Protein AF-A0A953I6F4-F1 (afdb_monomer_lite)

Structure (mmCIF, N/CA/C/O backbone):
data_AF-A0A953I6F4-F1
#
_entry.id   AF-A0A953I6F4-F1
#
loop_
_atom_site.group_PDB
_atom_site.id
_atom_site.type_symbol
_atom_site.label_atom_id
_atom_site.label_alt_id
_atom_site.label_comp_id
_atom_site.label_asym_id
_atom_site.label_entity_id
_atom_site.label_seq_id
_atom_site.pdbx_PDB_ins_code
_atom_site.Cartn_x
_atom_site.Cartn_y
_atom_site.Cartn_z
_atom_site.occupancy
_atom_site.B_iso_or_equiv
_atom_site.auth_seq_id
_atom_site.auth_comp_id
_atom_site.auth_asym_id
_atom_site.auth_atom_id
_atom_site.pdbx_PDB_model_num
ATOM 1 N N . MET A 1 1 ? 6.719 -23.366 -1.627 1.00 64.38 1 MET A N 1
ATOM 2 C CA . MET A 1 1 ? 7.487 -23.394 -0.352 1.00 64.38 1 MET A CA 1
ATOM 3 C C . MET A 1 1 ? 8.394 -22.165 -0.263 1.00 64.38 1 MET A C 1
ATOM 5 O O . MET A 1 1 ? 8.923 -21.765 -1.295 1.00 64.38 1 MET A O 1
ATOM 9 N N . LYS A 1 2 ? 8.561 -21.561 0.928 1.00 74.12 2 LYS A N 1
ATOM 10 C CA . LYS A 1 2 ? 9.456 -20.406 1.163 1.00 74.12 2 LYS A CA 1
ATOM 11 C C . LYS A 1 2 ? 10.912 -20.806 0.898 1.00 74.12 2 LYS A C 1
ATOM 13 O O . LYS A 1 2 ? 11.357 -21.826 1.422 1.00 74.12 2 LYS A O 1
ATOM 18 N N . ARG A 1 3 ? 11.620 -20.042 0.063 1.00 80.44 3 ARG A N 1
ATOM 19 C CA . ARG A 1 3 ? 13.039 -20.247 -0.267 1.00 80.44 3 ARG A CA 1
ATOM 20 C C . ARG A 1 3 ? 13.895 -19.124 0.339 1.00 80.44 3 ARG A C 1
ATOM 22 O O . ARG A 1 3 ? 13.582 -18.601 1.408 1.00 80.44 3 ARG A O 1
ATOM 29 N N . GLU A 1 4 ? 14.984 -18.789 -0.344 1.00 89.62 4 GLU A N 1
ATOM 30 C CA . GLU A 1 4 ? 15.929 -17.729 -0.019 1.00 89.62 4 GLU A CA 1
ATOM 31 C C . GLU A 1 4 ? 15.243 -16.381 0.251 1.00 89.62 4 GLU A C 1
ATOM 33 O O . GLU A 1 4 ? 14.260 -16.009 -0.400 1.00 89.62 4 GLU A O 1
ATOM 38 N N . ARG A 1 5 ? 15.777 -15.650 1.234 1.00 93.50 5 ARG A N 1
ATOM 39 C CA . ARG A 1 5 ? 15.413 -14.259 1.505 1.00 93.50 5 ARG A CA 1
ATOM 40 C C . ARG A 1 5 ? 16.125 -13.363 0.498 1.00 93.50 5 ARG A C 1
ATOM 42 O O . ARG A 1 5 ? 17.347 -13.317 0.489 1.00 93.50 5 ARG A O 1
ATOM 49 N N . LEU A 1 6 ? 15.347 -12.644 -0.299 1.00 93.81 6 LEU A N 1
ATOM 50 C CA . LEU A 1 6 ? 15.841 -11.747 -1.340 1.00 93.81 6 LEU A CA 1
ATOM 51 C C . LEU A 1 6 ? 16.144 -10.350 -0.794 1.00 93.81 6 LEU A C 1
ATOM 53 O O . LEU A 1 6 ? 17.070 -9.697 -1.259 1.00 93.81 6 LEU A O 1
ATOM 57 N N . TRP A 1 7 ? 15.353 -9.888 0.177 1.00 94.56 7 TRP A N 1
ATOM 58 C CA . TRP A 1 7 ? 15.466 -8.543 0.740 1.00 94.56 7 TRP A CA 1
ATOM 59 C C . TRP A 1 7 ? 14.833 -8.467 2.138 1.00 94.56 7 TRP A C 1
ATOM 61 O O . TRP A 1 7 ? 13.956 -9.275 2.458 1.00 94.56 7 TRP A O 1
ATOM 71 N N . ALA A 1 8 ? 15.277 -7.511 2.958 1.00 93.88 8 ALA A N 1
ATOM 72 C CA . ALA A 1 8 ? 14.640 -7.132 4.219 1.00 93.88 8 ALA A CA 1
ATOM 73 C C . ALA A 1 8 ? 14.886 -5.649 4.545 1.00 93.88 8 ALA A C 1
ATOM 75 O O . ALA A 1 8 ? 15.975 -5.138 4.278 1.00 93.88 8 ALA A O 1
ATOM 76 N N . GLY A 1 9 ? 13.889 -5.001 5.144 1.00 92.88 9 GLY A N 1
ATOM 77 C CA . GLY A 1 9 ? 13.880 -3.587 5.524 1.00 92.88 9 GLY A CA 1
ATOM 78 C C . GLY A 1 9 ? 12.467 -3.133 5.903 1.00 92.88 9 GLY A C 1
ATOM 79 O O . GLY A 1 9 ? 11.494 -3.800 5.560 1.00 92.88 9 GLY A O 1
ATOM 80 N N . ASP A 1 10 ? 12.346 -2.024 6.634 1.00 91.25 10 ASP A N 1
ATOM 81 C CA . ASP A 1 10 ? 11.062 -1.371 6.955 1.00 91.25 10 ASP A CA 1
ATOM 82 C C . ASP A 1 10 ? 9.995 -2.290 7.591 1.00 91.25 10 ASP A C 1
ATOM 84 O O . ASP A 1 10 ? 8.797 -2.188 7.309 1.00 91.25 10 ASP A O 1
ATOM 88 N N . GLY A 1 11 ? 10.436 -3.222 8.445 1.00 93.88 11 GLY A N 1
ATOM 89 C CA . GLY A 1 11 ? 9.569 -4.203 9.111 1.00 93.88 11 GLY A CA 1
ATOM 90 C C . GLY A 1 11 ? 9.083 -5.337 8.200 1.00 93.88 11 GLY A C 1
ATOM 91 O O . GLY A 1 11 ? 8.151 -6.064 8.559 1.00 93.88 11 GLY A O 1
ATOM 92 N N . LEU A 1 12 ? 9.690 -5.485 7.020 1.00 96.19 12 LEU A N 1
ATOM 93 C CA . LEU A 1 12 ? 9.319 -6.441 5.985 1.00 96.19 12 LEU A CA 1
ATOM 94 C C . LEU A 1 12 ? 10.515 -7.291 5.543 1.00 96.19 12 LEU A C 1
ATOM 96 O O . LEU A 1 12 ? 11.669 -6.863 5.544 1.00 96.19 12 LEU A O 1
ATOM 100 N N . ALA A 1 13 ? 10.222 -8.494 5.064 1.00 96.94 13 ALA A N 1
ATOM 101 C CA . ALA A 1 13 ? 11.157 -9.335 4.334 1.00 96.94 13 ALA A CA 1
ATOM 102 C C . ALA A 1 13 ? 10.482 -9.947 3.105 1.00 96.94 13 ALA A C 1
ATOM 104 O O . ALA A 1 13 ? 9.315 -10.338 3.133 1.00 96.94 13 ALA A O 1
ATOM 105 N N . VAL A 1 14 ? 11.230 -10.062 2.011 1.00 96.81 14 VAL A N 1
ATOM 106 C CA . VAL A 1 14 ? 10.756 -10.667 0.765 1.00 96.81 14 VAL A CA 1
ATOM 107 C C . VAL A 1 14 ? 11.528 -11.949 0.507 1.00 96.81 14 VAL A C 1
ATOM 109 O O . VAL A 1 14 ? 12.759 -11.973 0.526 1.00 96.81 14 VAL A O 1
ATOM 112 N N . HIS A 1 15 ? 10.801 -13.025 0.231 1.00 96.88 15 HIS A N 1
ATOM 113 C CA . HIS A 1 15 ? 11.361 -14.346 -0.014 1.00 96.88 15 HIS A CA 1
ATOM 114 C C . HIS A 1 15 ? 10.928 -14.890 -1.367 1.00 96.88 15 HIS A C 1
ATOM 116 O O . HIS A 1 15 ? 9.779 -14.729 -1.789 1.00 96.88 15 HIS A O 1
ATOM 122 N N . ALA A 1 16 ? 11.844 -15.600 -2.018 1.00 95.81 16 ALA A N 1
ATOM 123 C CA . ALA A 1 16 ? 11.530 -16.360 -3.213 1.00 95.81 16 ALA A CA 1
ATOM 124 C C . ALA A 1 16 ? 10.587 -17.530 -2.891 1.00 95.81 16 ALA A C 1
ATOM 126 O O . ALA A 1 16 ? 10.561 -18.065 -1.774 1.00 95.81 16 ALA A O 1
ATOM 127 N N . THR A 1 17 ? 9.847 -17.969 -3.905 1.00 94.81 17 THR A N 1
ATOM 128 C CA . THR A 1 17 ? 9.080 -19.216 -3.867 1.00 94.81 17 THR A CA 1
ATOM 129 C C . THR A 1 17 ? 9.577 -20.179 -4.943 1.00 94.81 17 THR A C 1
ATOM 131 O O . THR A 1 17 ? 10.518 -19.897 -5.682 1.00 94.81 17 THR A O 1
ATOM 134 N N . ASP A 1 18 ? 8.967 -21.355 -5.015 1.00 93.12 18 ASP A N 1
ATOM 135 C CA . ASP A 1 18 ? 9.124 -22.302 -6.117 1.00 93.12 18 ASP A CA 1
ATOM 136 C C . ASP A 1 18 ? 8.502 -21.813 -7.434 1.00 93.12 18 ASP A C 1
ATOM 138 O O . ASP A 1 18 ? 8.877 -22.307 -8.494 1.00 93.12 18 ASP A O 1
ATOM 142 N N . ARG A 1 19 ? 7.609 -20.817 -7.386 1.00 92.50 19 ARG A N 1
ATOM 143 C CA . ARG A 1 19 ? 7.028 -20.176 -8.567 1.00 92.50 19 ARG A CA 1
ATOM 144 C C . ARG A 1 19 ? 7.741 -18.858 -8.859 1.00 92.50 19 ARG A C 1
ATOM 146 O O . ARG A 1 19 ? 7.779 -17.972 -8.010 1.00 92.50 19 ARG A O 1
ATOM 153 N N . ALA A 1 20 ? 8.263 -18.703 -10.074 1.00 91.69 20 ALA A N 1
ATOM 154 C CA . ALA A 1 20 ? 9.029 -17.515 -10.466 1.00 91.69 20 ALA A CA 1
ATOM 155 C C . ALA A 1 20 ? 8.210 -16.207 -10.405 1.00 91.69 20 ALA A C 1
ATOM 157 O O . ALA A 1 20 ? 8.759 -15.144 -10.120 1.00 91.69 20 ALA A O 1
ATOM 158 N N . ASP A 1 21 ? 6.892 -16.304 -10.603 1.00 94.62 21 ASP A N 1
ATOM 159 C CA . ASP A 1 21 ? 5.936 -15.194 -10.616 1.00 94.62 21 ASP A CA 1
ATOM 160 C C . ASP A 1 21 ? 5.321 -14.888 -9.235 1.00 94.62 21 ASP A C 1
ATOM 162 O O . ASP A 1 21 ? 4.390 -14.077 -9.122 1.00 94.62 21 ASP A O 1
ATOM 166 N N . ARG A 1 22 ? 5.794 -15.547 -8.169 1.00 96.19 22 ARG A N 1
ATOM 167 C CA . ARG A 1 22 ? 5.294 -15.367 -6.801 1.00 96.19 22 ARG A CA 1
ATOM 168 C C . ARG A 1 22 ? 6.419 -15.193 -5.794 1.00 96.19 22 ARG A C 1
ATOM 170 O O . ARG A 1 22 ? 7.427 -15.899 -5.820 1.00 96.19 22 ARG A O 1
ATOM 177 N N . LEU A 1 23 ? 6.182 -14.295 -4.849 1.00 97.56 23 LEU A N 1
ATOM 178 C CA . LEU A 1 23 ? 7.045 -14.046 -3.700 1.00 97.56 23 LEU A CA 1
ATOM 179 C C . LEU A 1 23 ? 6.236 -14.185 -2.411 1.00 97.56 23 LEU A C 1
ATOM 181 O O . LEU A 1 23 ? 5.005 -14.110 -2.426 1.00 97.56 23 LEU A O 1
ATOM 185 N N . ILE A 1 24 ? 6.935 -14.374 -1.298 1.00 97.88 24 ILE A N 1
ATOM 186 C CA . ILE A 1 24 ? 6.354 -14.252 0.039 1.00 97.88 24 ILE A CA 1
ATOM 187 C C . ILE A 1 24 ? 6.822 -12.928 0.630 1.00 97.88 24 ILE A C 1
ATOM 189 O O . ILE A 1 24 ? 8.027 -12.715 0.761 1.00 97.88 24 ILE A O 1
ATOM 193 N N . LEU A 1 25 ? 5.870 -12.070 0.985 1.00 98.12 25 LEU A N 1
ATOM 194 C CA . LEU A 1 25 ? 6.102 -10.870 1.781 1.00 98.12 25 LEU A CA 1
ATOM 195 C C . LEU A 1 25 ? 5.805 -11.209 3.241 1.00 98.12 25 LEU A C 1
ATOM 197 O O . LEU A 1 25 ? 4.664 -11.521 3.576 1.00 98.12 25 LEU A O 1
ATOM 201 N N . GLU A 1 26 ? 6.822 -11.194 4.089 1.00 97.75 26 GLU A N 1
ATOM 202 C CA . GLU A 1 26 ? 6.717 -11.429 5.527 1.00 97.75 26 GLU A CA 1
ATOM 203 C C . GLU A 1 26 ? 6.837 -10.108 6.283 1.00 97.75 26 GLU A C 1
ATOM 205 O O . GLU A 1 26 ? 7.674 -9.276 5.952 1.00 97.75 26 GLU A O 1
ATOM 210 N N . PHE A 1 27 ? 6.000 -9.938 7.296 1.00 98.06 27 PHE A N 1
ATOM 211 C CA . PHE A 1 27 ? 6.019 -8.827 8.233 1.00 98.06 27 PHE A CA 1
ATOM 212 C C . PHE A 1 27 ? 6.696 -9.285 9.523 1.00 98.06 27 PHE A C 1
ATOM 214 O O . PHE A 1 27 ? 6.491 -10.415 9.980 1.00 98.06 27 PHE A O 1
ATOM 221 N N . GLU A 1 28 ? 7.480 -8.410 10.141 1.00 96.88 28 GLU A N 1
ATOM 222 C CA . GLU A 1 28 ? 8.098 -8.704 11.435 1.00 96.88 28 GLU A CA 1
ATOM 223 C C . GLU A 1 28 ? 7.040 -8.832 12.542 1.00 96.88 28 GLU A C 1
ATOM 225 O O . GLU A 1 28 ? 7.115 -9.758 13.355 1.00 96.88 28 GLU A O 1
ATOM 230 N N . ASP A 1 29 ? 6.008 -7.985 12.502 1.00 97.12 29 ASP A N 1
ATOM 231 C CA . ASP A 1 29 ? 4.918 -7.928 13.477 1.00 97.12 29 ASP A CA 1
ATOM 232 C C . ASP A 1 29 ? 3.583 -8.459 12.913 1.00 97.12 29 ASP A C 1
ATOM 234 O O . ASP A 1 29 ? 3.185 -8.179 11.777 1.00 97.12 29 ASP A O 1
ATOM 238 N N . GLU A 1 30 ? 2.870 -9.247 13.722 1.00 97.25 30 GLU A N 1
ATOM 239 C CA . GLU A 1 30 ? 1.596 -9.863 13.332 1.00 97.25 30 GLU A CA 1
ATOM 240 C C . GLU A 1 30 ? 0.436 -8.864 13.250 1.00 97.25 30 GLU A C 1
ATOM 242 O O . GLU A 1 30 ? -0.407 -8.982 12.358 1.00 97.25 30 GLU A O 1
ATOM 247 N N . THR A 1 31 ? 0.419 -7.849 14.114 1.00 97.88 31 THR A N 1
ATOM 248 C CA . THR A 1 31 ? -0.579 -6.768 14.104 1.00 97.88 31 THR A CA 1
ATOM 249 C C . THR A 1 31 ? -0.432 -5.926 12.842 1.00 97.88 31 THR A C 1
ATOM 251 O O . THR A 1 31 ? -1.423 -5.631 12.175 1.00 97.88 31 THR A O 1
ATOM 254 N N . VAL A 1 32 ? 0.808 -5.606 12.456 1.00 98.00 32 VAL A N 1
ATOM 255 C CA . VAL A 1 32 ? 1.117 -4.913 11.194 1.00 98.00 32 VAL A CA 1
ATOM 256 C C . VAL A 1 32 ? 0.638 -5.742 10.002 1.00 98.00 32 VAL A C 1
ATOM 258 O O . VAL A 1 32 ? -0.024 -5.212 9.109 1.00 98.00 32 VAL A O 1
ATOM 261 N N . CYS A 1 33 ? 0.902 -7.054 9.997 1.00 98.31 33 CYS A N 1
ATOM 262 C CA . CYS A 1 33 ? 0.406 -7.946 8.948 1.00 98.31 33 CYS A CA 1
ATOM 263 C C . CYS A 1 33 ? -1.127 -7.974 8.890 1.00 98.31 33 CYS A C 1
ATOM 265 O O . CYS A 1 33 ? -1.710 -7.930 7.807 1.00 98.31 33 CYS A O 1
ATOM 267 N N . ALA A 1 34 ? -1.799 -8.039 10.040 1.00 98.25 34 ALA A N 1
ATOM 268 C CA . ALA A 1 34 ? -3.255 -8.019 10.109 1.00 98.25 34 ALA A CA 1
ATOM 269 C C . ALA A 1 34 ? -3.829 -6.692 9.581 1.00 98.25 34 ALA A C 1
ATOM 271 O O . ALA A 1 34 ? -4.776 -6.709 8.795 1.00 98.25 34 ALA A O 1
ATOM 272 N N . ALA A 1 35 ? -3.227 -5.551 9.925 1.00 98.25 35 ALA A N 1
ATOM 273 C CA . ALA A 1 35 ? -3.645 -4.246 9.415 1.00 98.25 35 ALA A CA 1
ATOM 274 C C . ALA A 1 35 ? -3.436 -4.147 7.896 1.00 98.25 35 ALA A C 1
ATOM 276 O O . ALA A 1 35 ? -4.348 -3.758 7.163 1.00 98.25 35 ALA A O 1
ATOM 277 N N . ALA A 1 36 ? -2.275 -4.589 7.400 1.00 98.31 36 ALA A N 1
ATOM 278 C CA . ALA A 1 36 ? -1.990 -4.651 5.970 1.00 98.31 36 ALA A CA 1
ATOM 279 C C . ALA A 1 36 ? -3.008 -5.529 5.227 1.00 98.31 36 ALA A C 1
ATOM 281 O O . ALA A 1 36 ? -3.463 -5.156 4.147 1.00 98.31 36 ALA A O 1
ATOM 282 N N . LEU A 1 37 ? -3.419 -6.659 5.815 1.00 98.44 37 LEU A N 1
ATOM 283 C CA . LEU A 1 37 ? -4.428 -7.545 5.235 1.00 98.44 37 LEU A CA 1
ATOM 284 C C . LEU A 1 37 ? -5.765 -6.821 5.079 1.00 98.44 37 LEU A C 1
ATOM 286 O O . LEU A 1 37 ? -6.334 -6.846 3.991 1.00 98.44 37 LEU A O 1
ATOM 290 N N . ARG A 1 38 ? -6.233 -6.132 6.126 1.00 98.38 38 ARG A N 1
ATOM 291 C CA . ARG A 1 38 ? -7.487 -5.368 6.077 1.00 98.38 38 ARG A CA 1
ATOM 292 C C . ARG A 1 38 ? -7.456 -4.291 4.998 1.00 98.38 38 ARG A C 1
ATOM 294 O O . ARG A 1 38 ? -8.427 -4.143 4.260 1.00 98.38 38 ARG A O 1
ATOM 301 N N . ILE A 1 39 ? -6.331 -3.588 4.856 1.00 98.38 39 ILE A N 1
ATOM 302 C CA . ILE A 1 39 ? -6.122 -2.631 3.763 1.00 98.38 39 ILE A CA 1
ATOM 303 C C . ILE A 1 39 ? -6.260 -3.333 2.406 1.00 98.38 39 ILE A C 1
ATOM 305 O O . ILE A 1 39 ? -7.009 -2.859 1.555 1.00 98.38 39 ILE A O 1
ATOM 309 N N . GLN A 1 40 ? -5.587 -4.470 2.195 1.00 97.94 40 GLN A N 1
ATOM 310 C CA . GLN A 1 40 ? -5.670 -5.198 0.923 1.00 97.94 40 GLN A CA 1
ATOM 311 C C . GLN A 1 40 ? -7.088 -5.699 0.626 1.00 97.94 40 GLN A C 1
ATOM 313 O O . GLN A 1 40 ? -7.546 -5.567 -0.504 1.00 97.94 40 GLN A O 1
ATOM 318 N N . GLU A 1 41 ? -7.805 -6.215 1.622 1.00 97.94 41 GLU A N 1
ATOM 319 C CA . GLU A 1 41 ? -9.191 -6.672 1.467 1.00 97.94 41 GLU A CA 1
ATOM 320 C C . GLU A 1 41 ? -10.129 -5.529 1.070 1.00 97.94 41 GLU A C 1
ATOM 322 O O . GLU A 1 41 ? -10.940 -5.689 0.157 1.00 97.94 41 GLU A O 1
ATOM 327 N N . ILE A 1 42 ? -9.986 -4.358 1.700 1.00 98.19 42 ILE A N 1
ATOM 328 C CA . ILE A 1 42 ? -10.751 -3.157 1.346 1.00 98.19 42 ILE A CA 1
ATOM 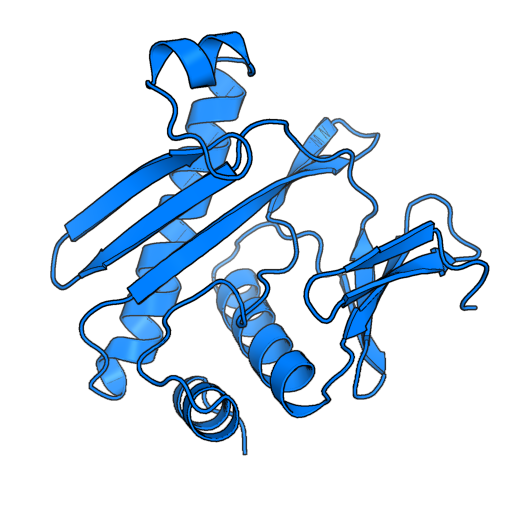329 C C . ILE A 1 42 ? -10.443 -2.740 -0.099 1.00 98.19 42 ILE A C 1
ATOM 331 O O . ILE A 1 42 ? -11.356 -2.527 -0.892 1.00 98.19 42 ILE A O 1
ATOM 335 N N . LEU A 1 43 ? -9.166 -2.648 -0.472 1.00 98.25 43 LEU A N 1
ATOM 336 C CA . LEU A 1 43 ? -8.763 -2.171 -1.798 1.00 98.25 43 LEU A CA 1
ATOM 337 C C . LEU A 1 43 ? -9.186 -3.144 -2.912 1.00 98.25 43 LEU A C 1
ATOM 339 O O . LEU A 1 43 ? -9.767 -2.722 -3.912 1.00 98.25 43 LEU A O 1
ATOM 343 N N . VAL A 1 44 ? -8.965 -4.447 -2.725 1.00 97.75 44 VAL A N 1
ATOM 344 C CA . VAL A 1 44 ? -9.383 -5.485 -3.681 1.00 97.75 44 VAL A CA 1
ATOM 345 C C . VAL A 1 44 ? -10.908 -5.555 -3.785 1.00 97.75 44 VAL A C 1
ATOM 347 O O . VAL A 1 44 ? -11.432 -5.666 -4.892 1.00 97.75 44 VAL A O 1
ATOM 350 N N . GLY A 1 45 ? -11.633 -5.415 -2.670 1.00 97.62 45 GLY A N 1
ATOM 351 C CA . GLY A 1 45 ? -13.100 -5.360 -2.660 1.00 97.62 45 GLY A CA 1
ATOM 352 C C . GLY A 1 45 ? -13.680 -4.190 -3.465 1.00 97.62 45 GLY A C 1
ATOM 353 O O . GLY A 1 45 ? -14.794 -4.288 -3.973 1.00 97.62 45 GLY A O 1
ATOM 354 N N . HIS A 1 46 ? -12.905 -3.117 -3.644 1.00 97.81 46 HIS A N 1
ATOM 355 C CA . HIS A 1 46 ? -13.240 -1.967 -4.488 1.00 97.81 46 HIS A CA 1
ATOM 356 C C . HIS A 1 46 ? -12.644 -2.042 -5.909 1.00 97.81 46 HIS A C 1
ATOM 358 O O . HIS A 1 46 ? -12.723 -1.080 -6.670 1.00 97.81 46 HIS A O 1
ATOM 364 N N . GLY A 1 47 ? -12.078 -3.187 -6.302 1.00 97.06 47 GLY A N 1
ATOM 365 C CA . GLY A 1 47 ? -11.610 -3.438 -7.666 1.00 97.06 47 GLY A CA 1
ATOM 366 C C . GLY A 1 47 ? -10.216 -2.895 -7.986 1.00 97.06 47 GLY A C 1
ATOM 367 O O . GLY A 1 47 ? -9.842 -2.848 -9.159 1.00 97.06 47 GLY A O 1
ATOM 368 N N . LEU A 1 48 ? -9.423 -2.500 -6.984 1.00 97.75 48 LEU A N 1
ATOM 369 C CA . LEU A 1 48 ? -8.030 -2.124 -7.223 1.00 97.75 48 LEU A CA 1
ATOM 370 C C . LEU A 1 48 ? -7.175 -3.349 -7.556 1.00 97.75 48 LEU A C 1
ATOM 372 O O . LEU A 1 48 ? -7.177 -4.353 -6.844 1.00 97.75 48 LEU A O 1
ATOM 376 N N . ALA A 1 49 ? -6.385 -3.234 -8.622 1.00 97.25 49 ALA A N 1
ATOM 377 C CA . ALA A 1 49 ? -5.414 -4.249 -9.003 1.00 97.25 49 ALA A CA 1
ATOM 378 C C . ALA A 1 49 ? -4.154 -4.132 -8.131 1.00 97.25 49 ALA A C 1
ATOM 380 O O . ALA A 1 49 ? -3.372 -3.186 -8.273 1.00 97.25 49 ALA A O 1
ATOM 381 N N . THR A 1 50 ? -3.943 -5.103 -7.244 1.00 98.25 50 THR A N 1
ATOM 382 C CA . THR A 1 50 ? -2.796 -5.127 -6.328 1.00 98.25 50 THR A CA 1
ATOM 383 C C . THR A 1 50 ? -1.905 -6.351 -6.553 1.00 98.25 50 THR A C 1
ATOM 385 O O . THR A 1 50 ? -2.278 -7.310 -7.232 1.00 98.25 50 THR A O 1
ATOM 388 N N . SER A 1 51 ? -0.688 -6.323 -6.005 1.00 98.25 51 SER A N 1
ATOM 389 C CA . SER A 1 51 ? 0.208 -7.480 -5.988 1.00 98.25 51 SER A CA 1
ATOM 390 C C . SER A 1 51 ? -0.196 -8.513 -4.935 1.00 98.25 51 SER A C 1
ATOM 392 O O . SER A 1 51 ? 0.308 -9.634 -4.983 1.00 98.25 51 SER A O 1
ATOM 394 N N . PHE A 1 52 ? -1.106 -8.180 -4.012 1.00 98.44 52 PHE A N 1
ATOM 395 C CA . PHE A 1 52 ? -1.640 -9.123 -3.035 1.00 98.44 52 PHE A CA 1
ATOM 396 C C . PHE A 1 52 ? -2.371 -10.265 -3.747 1.00 98.44 52 PHE A C 1
ATOM 398 O O . PHE A 1 52 ? -3.297 -10.032 -4.519 1.00 98.44 52 PHE A O 1
ATOM 405 N N . ALA A 1 53 ? -1.953 -11.507 -3.492 1.00 97.12 53 ALA A N 1
ATOM 406 C CA . ALA A 1 53 ? -2.619 -12.685 -4.040 1.00 97.12 53 ALA A CA 1
ATOM 407 C C . ALA A 1 53 ? -3.413 -13.438 -2.967 1.00 97.12 53 ALA A C 1
ATOM 409 O O . ALA A 1 53 ? -4.556 -13.812 -3.209 1.00 97.12 53 ALA A O 1
ATOM 410 N N . ALA A 1 54 ? -2.813 -13.682 -1.799 1.00 97.06 54 ALA A N 1
ATOM 411 C CA . ALA A 1 54 ? -3.480 -14.341 -0.678 1.00 97.06 54 ALA A CA 1
ATOM 412 C C . ALA A 1 54 ? -2.707 -14.153 0.633 1.00 97.06 54 ALA A C 1
ATOM 414 O O . ALA A 1 54 ? -1.488 -13.962 0.629 1.00 97.06 54 ALA A O 1
ATOM 415 N N . ARG A 1 55 ? -3.390 -14.318 1.771 1.00 96.50 55 ARG A N 1
ATOM 416 C CA . ARG A 1 55 ? -2.717 -14.556 3.056 1.00 96.50 55 ARG A CA 1
ATOM 417 C C . ARG A 1 55 ? -2.027 -15.921 3.016 1.00 96.50 55 ARG A C 1
ATOM 419 O O . ARG A 1 55 ? -2.628 -16.901 2.587 1.00 96.50 55 ARG A 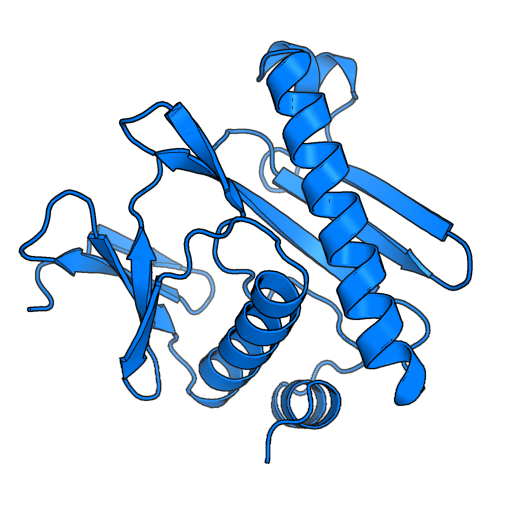O 1
ATOM 426 N N . PHE A 1 56 ? -0.770 -15.974 3.448 1.00 93.00 56 PHE A N 1
ATOM 427 C CA . PHE A 1 56 ? 0.030 -17.201 3.466 1.00 93.00 56 PHE A CA 1
ATOM 428 C C . PHE A 1 56 ? 0.202 -17.748 4.887 1.00 93.00 56 PHE A C 1
ATOM 430 O O . PHE A 1 56 ? -0.009 -18.935 5.118 1.00 93.00 56 PHE A O 1
ATOM 437 N N . THR A 1 57 ? 0.523 -16.884 5.853 1.00 94.38 57 THR A N 1
ATOM 438 C CA . THR A 1 57 ? 0.572 -17.217 7.290 1.00 94.38 57 THR A CA 1
ATOM 439 C C . THR A 1 57 ? 0.003 -16.070 8.125 1.00 94.38 57 THR A C 1
ATOM 441 O O . THR A 1 57 ? -0.508 -15.095 7.569 1.00 94.38 57 THR A O 1
ATOM 444 N N . SER A 1 58 ? 0.110 -16.148 9.459 1.00 94.94 58 SER A N 1
ATOM 445 C CA . SER A 1 58 ? -0.307 -15.044 10.327 1.00 94.94 58 SER A CA 1
ATOM 446 C C . SER A 1 58 ? 0.475 -13.745 10.078 1.00 94.94 58 SER A C 1
ATOM 448 O O . SER A 1 58 ? -0.080 -12.655 10.214 1.00 94.94 58 SER A O 1
ATOM 450 N N . ARG A 1 59 ? 1.727 -13.874 9.620 1.00 96.56 59 ARG A N 1
ATOM 451 C CA . ARG A 1 59 ? 2.669 -12.773 9.380 1.00 96.56 59 ARG A CA 1
ATOM 452 C C . ARG A 1 59 ? 3.126 -12.640 7.930 1.00 96.56 59 ARG A C 1
ATOM 454 O O . ARG A 1 59 ? 4.117 -11.973 7.667 1.00 96.56 59 ARG A O 1
ATOM 461 N N . SER A 1 60 ? 2.487 -13.306 6.969 1.00 97.62 60 SER A N 1
ATOM 462 C CA . SER A 1 60 ? 2.958 -13.220 5.584 1.00 97.62 60 SER A CA 1
ATOM 463 C C . SER A 1 60 ? 1.872 -13.371 4.536 1.00 97.62 60 SER A C 1
ATOM 465 O O . SER A 1 60 ? 0.853 -14.036 4.746 1.00 97.62 60 SER A O 1
ATOM 467 N N . PHE A 1 61 ? 2.129 -12.774 3.376 1.00 98.44 61 PHE A N 1
ATOM 468 C CA . PHE A 1 61 ? 1.297 -12.843 2.184 1.00 98.44 61 PHE A CA 1
ATOM 469 C C . PHE A 1 61 ? 2.035 -13.540 1.050 1.00 98.44 61 PHE A C 1
ATOM 471 O O . PHE A 1 61 ? 3.245 -13.388 0.883 1.00 98.44 61 PHE A O 1
ATOM 478 N N . LEU A 1 62 ? 1.276 -14.249 0.223 1.00 98.12 62 LEU A N 1
ATOM 479 C CA . LEU A 1 62 ? 1.684 -14.577 -1.129 1.00 98.12 62 LEU A CA 1
ATOM 480 C C . LEU A 1 62 ? 1.388 -13.360 -2.014 1.00 98.12 62 LEU A C 1
ATOM 482 O O . LEU A 1 62 ? 0.250 -12.884 -2.053 1.00 98.12 62 LEU A O 1
ATOM 486 N N . ILE A 1 63 ? 2.395 -12.876 -2.737 1.00 98.25 63 ILE A N 1
ATOM 487 C CA . ILE A 1 63 ? 2.270 -11.734 -3.648 1.00 98.25 63 ILE A CA 1
ATOM 488 C C . ILE A 1 63 ? 2.701 -12.106 -5.068 1.00 98.25 63 ILE A C 1
ATOM 490 O O . ILE A 1 63 ? 3.536 -12.993 -5.273 1.00 98.25 63 ILE A O 1
ATOM 494 N N . ARG A 1 64 ? 2.147 -11.418 -6.068 1.00 98.00 64 ARG A N 1
ATOM 495 C CA .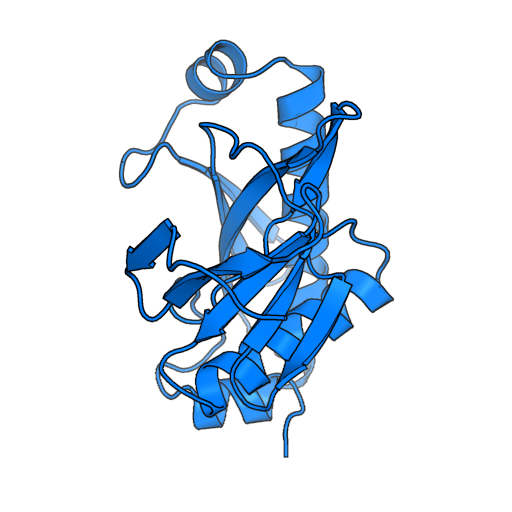 ARG A 1 64 ? 2.652 -11.442 -7.445 1.00 98.00 64 ARG A CA 1
ATOM 496 C C . ARG A 1 64 ? 3.989 -10.711 -7.494 1.00 98.00 64 ARG A C 1
ATOM 498 O O . ARG A 1 64 ? 4.099 -9.593 -6.992 1.00 98.00 64 ARG A O 1
ATOM 505 N N . LYS A 1 65 ? 4.993 -11.336 -8.110 1.00 97.62 65 LYS A N 1
ATOM 506 C CA . LYS 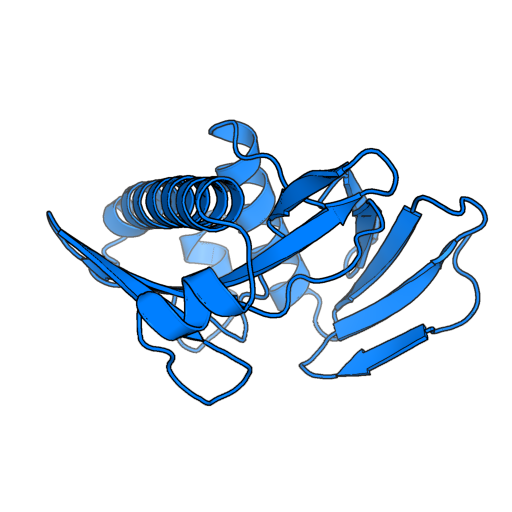A 1 65 ? 6.273 -10.676 -8.374 1.00 97.62 65 LYS A CA 1
ATOM 507 C C . LYS A 1 65 ? 6.049 -9.523 -9.352 1.00 97.62 65 LYS A C 1
ATOM 509 O O . LYS A 1 65 ? 5.397 -9.701 -10.380 1.00 97.62 65 LYS A O 1
ATOM 514 N N . VAL A 1 66 ? 6.606 -8.363 -9.024 1.00 98.00 66 VAL A N 1
ATOM 515 C CA . VAL A 1 66 ? 6.622 -7.187 -9.894 1.00 98.00 66 VAL A CA 1
ATOM 516 C C . VAL A 1 66 ? 8.021 -6.584 -9.922 1.00 98.00 66 VAL A C 1
ATOM 518 O O . VAL A 1 66 ? 8.753 -6.674 -8.938 1.00 98.00 66 VAL A O 1
ATOM 521 N N . GLN A 1 67 ? 8.381 -5.960 -11.036 1.00 97.00 67 GLN A N 1
ATOM 522 C CA . GLN A 1 67 ? 9.480 -5.012 -11.117 1.00 97.00 67 GLN A CA 1
ATOM 523 C C . GLN A 1 67 ? 8.983 -3.665 -10.570 1.00 97.00 67 GLN A C 1
ATOM 525 O O . GLN A 1 67 ? 8.041 -3.113 -11.148 1.00 97.00 67 GLN A O 1
ATOM 530 N N . PRO A 1 68 ? 9.543 -3.147 -9.462 1.00 96.44 68 PRO A N 1
ATOM 531 C CA . PRO A 1 68 ? 9.125 -1.864 -8.907 1.00 96.44 68 PRO A CA 1
ATOM 532 C C . PRO A 1 68 ? 9.288 -0.730 -9.920 1.00 96.44 68 PRO A C 1
ATOM 534 O O . PRO A 1 68 ? 10.274 -0.687 -10.656 1.00 96.44 68 PRO A O 1
ATOM 537 N N . LEU A 1 69 ? 8.315 0.179 -9.952 1.00 97.44 69 LEU A N 1
ATOM 538 C CA . LEU A 1 69 ? 8.456 1.441 -10.670 1.00 97.44 69 LEU A CA 1
ATOM 539 C C . LEU A 1 69 ? 9.336 2.408 -9.858 1.00 97.44 69 LEU A C 1
ATOM 541 O O . LEU A 1 69 ? 9.296 2.354 -8.630 1.00 97.44 69 LEU A O 1
ATOM 545 N N . PRO A 1 70 ? 10.094 3.301 -10.522 1.00 96.38 70 PRO A N 1
ATOM 546 C CA . PRO A 1 70 ? 10.957 4.274 -9.846 1.00 96.38 70 PRO A CA 1
ATOM 547 C C . PRO A 1 70 ? 10.183 5.414 -9.168 1.00 96.38 70 PRO A C 1
ATOM 549 O O . PRO A 1 70 ? 10.761 6.162 -8.391 1.00 96.38 70 PRO A O 1
ATOM 552 N N . VAL A 1 71 ? 8.887 5.559 -9.470 1.00 97.94 71 VAL A N 1
ATOM 553 C CA . VAL A 1 71 ? 8.025 6.601 -8.908 1.00 97.94 71 VAL A CA 1
ATOM 554 C C . VAL A 1 71 ? 7.014 5.979 -7.953 1.00 97.94 71 VAL A C 1
ATOM 556 O O . VAL A 1 71 ? 6.236 5.092 -8.318 1.00 97.94 71 VAL A O 1
ATOM 559 N N . GLU A 1 72 ? 7.008 6.489 -6.730 1.00 97.75 72 GLU A N 1
ATOM 560 C CA . GLU A 1 72 ? 6.008 6.234 -5.704 1.00 97.75 72 GLU A CA 1
ATOM 561 C C . GLU A 1 72 ? 4.991 7.381 -5.660 1.00 97.75 72 GLU A C 1
ATOM 563 O O . GLU A 1 72 ? 5.288 8.511 -6.057 1.00 97.75 72 GLU A O 1
ATOM 568 N N . VAL A 1 73 ? 3.792 7.109 -5.142 1.00 98.44 73 VAL A N 1
ATOM 569 C CA . VAL A 1 73 ? 2.751 8.125 -4.952 1.00 98.44 73 VAL A CA 1
ATOM 570 C C . VAL A 1 73 ? 2.456 8.272 -3.466 1.00 98.44 73 VAL A C 1
ATOM 572 O O . VAL A 1 73 ? 2.023 7.324 -2.807 1.00 98.44 73 VAL A O 1
ATOM 575 N N . ALA A 1 74 ? 2.669 9.474 -2.942 1.00 98.44 74 ALA A N 1
ATOM 576 C CA . ALA A 1 74 ? 2.154 9.882 -1.646 1.00 98.44 74 ALA A CA 1
ATOM 577 C C . ALA A 1 74 ? 0.779 10.532 -1.831 1.00 98.44 74 ALA A C 1
ATOM 579 O O . ALA A 1 74 ? 0.579 11.305 -2.769 1.00 98.44 74 ALA A O 1
ATOM 580 N N . ALA A 1 75 ? -0.167 10.227 -0.946 1.00 98.44 75 ALA A N 1
ATOM 581 C CA . ALA A 1 75 ? -1.488 10.839 -0.964 1.00 98.44 75 ALA A CA 1
ATOM 582 C C . ALA A 1 75 ? -1.859 11.411 0.401 1.00 98.44 75 ALA A C 1
ATOM 584 O O . ALA A 1 75 ? -1.810 10.708 1.411 1.00 98.44 75 ALA A O 1
ATOM 585 N N . GLU A 1 76 ? -2.311 12.660 0.406 1.00 98.38 76 GLU A N 1
ATOM 586 C CA . GLU A 1 76 ? -3.016 13.269 1.528 1.00 98.38 76 GLU A CA 1
ATOM 587 C C . GLU A 1 76 ? -4.512 13.260 1.220 1.00 98.38 76 GLU A C 1
ATOM 589 O O . GLU A 1 76 ? -4.971 13.946 0.306 1.00 98.38 76 GLU A O 1
ATOM 594 N N . ALA A 1 77 ? -5.286 12.472 1.964 1.00 97.88 77 ALA A N 1
ATOM 595 C CA . ALA A 1 77 ? -6.729 12.365 1.770 1.00 97.88 77 ALA A CA 1
ATOM 596 C C . ALA A 1 77 ? -7.465 13.043 2.923 1.00 97.88 77 ALA A C 1
ATOM 598 O O . ALA A 1 77 ? -7.296 12.643 4.072 1.00 97.88 77 ALA A O 1
ATOM 599 N N . GLY A 1 78 ? -8.296 14.040 2.621 1.00 95.75 78 GLY A N 1
ATOM 600 C CA . GLY A 1 78 ? -9.120 14.768 3.584 1.00 95.75 78 GLY A CA 1
ATOM 601 C C . GLY A 1 78 ? -10.595 14.826 3.169 1.00 95.75 78 GLY A C 1
ATOM 602 O O . GLY A 1 78 ? -11.005 14.215 2.177 1.00 95.75 78 GLY A O 1
ATOM 603 N N . PRO A 1 79 ? -11.446 15.541 3.923 1.00 92.88 79 PRO A N 1
ATOM 604 C CA . PRO A 1 79 ? -12.836 15.761 3.536 1.00 92.88 79 PRO A CA 1
ATOM 605 C C . PRO A 1 79 ? -12.929 16.547 2.219 1.00 92.88 79 PRO A C 1
ATOM 607 O O . PRO A 1 79 ? -12.515 17.698 2.147 1.00 92.88 79 PRO A O 1
ATOM 610 N N . GLY A 1 80 ? -13.478 15.923 1.175 1.00 89.19 80 GLY A N 1
ATOM 611 C CA . GLY A 1 80 ? -13.722 16.571 -0.121 1.00 89.19 80 GLY A CA 1
ATOM 612 C C . GLY A 1 80 ? -12.492 16.759 -1.018 1.00 89.19 80 GLY A C 1
ATOM 613 O O . GLY A 1 80 ? -12.656 17.159 -2.166 1.00 89.19 80 GLY A O 1
ATOM 614 N N . GLU A 1 81 ? -11.286 16.425 -0.551 1.00 95.06 81 GLU A N 1
ATOM 615 C CA . GLU A 1 81 ? -10.052 16.571 -1.327 1.00 95.06 81 GLU A CA 1
ATOM 616 C C . GLU A 1 81 ? -9.096 15.386 -1.149 1.00 95.06 81 GLU A C 1
ATOM 618 O O . GLU A 1 81 ? -9.003 14.781 -0.080 1.00 95.06 81 GLU A O 1
ATOM 623 N N . VAL A 1 82 ? -8.360 15.073 -2.216 1.00 98.00 82 VAL A N 1
ATOM 624 C CA . VAL A 1 82 ? -7.189 14.193 -2.180 1.00 98.00 82 VAL A CA 1
ATOM 625 C C . VAL A 1 82 ? -6.086 14.887 -2.963 1.00 98.00 82 VAL A C 1
ATOM 627 O O . VAL A 1 82 ? -6.309 15.279 -4.108 1.00 98.00 82 VAL A O 1
ATOM 630 N N . ARG A 1 83 ? -4.917 15.045 -2.348 1.00 98.00 83 ARG A N 1
ATOM 631 C CA . ARG A 1 83 ? -3.721 15.612 -2.978 1.00 98.00 83 ARG A CA 1
ATOM 632 C C . ARG A 1 83 ? -2.704 14.506 -3.177 1.00 98.00 83 ARG A C 1
ATOM 634 O O . ARG A 1 83 ? -2.483 13.716 -2.263 1.00 98.00 83 ARG A O 1
ATOM 641 N N . LEU A 1 84 ? -2.116 14.453 -4.365 1.00 98.25 84 LEU A N 1
ATOM 642 C CA . LEU A 1 84 ? -1.080 13.489 -4.713 1.00 98.25 84 LEU A CA 1
ATOM 643 C C . LEU A 1 84 ? 0.259 14.210 -4.858 1.00 98.25 84 LEU A C 1
ATOM 645 O O . LEU A 1 84 ? 0.301 15.338 -5.346 1.00 98.25 84 LEU A O 1
ATOM 649 N N . ALA A 1 85 ? 1.332 13.536 -4.466 1.00 98.00 85 ALA A N 1
ATOM 650 C CA . ALA A 1 85 ? 2.705 13.942 -4.725 1.00 98.00 85 ALA A CA 1
ATOM 651 C C . ALA A 1 85 ? 3.510 12.730 -5.209 1.00 98.00 85 ALA A C 1
ATOM 653 O O . ALA A 1 85 ? 3.331 11.616 -4.708 1.00 98.00 85 ALA A O 1
ATOM 654 N N . PHE A 1 86 ? 4.403 12.947 -6.172 1.00 98.25 86 PHE A N 1
ATOM 655 C CA . PHE A 1 86 ? 5.279 11.906 -6.708 1.00 98.25 86 PHE A CA 1
ATOM 656 C C . PHE A 1 86 ? 6.593 11.887 -5.951 1.00 98.25 86 PHE A C 1
ATOM 658 O O . PHE A 1 86 ? 7.109 12.941 -5.578 1.00 98.25 86 PHE A O 1
ATOM 665 N N . ARG A 1 87 ? 7.139 10.695 -5.709 1.00 97.81 87 ARG A N 1
ATOM 666 C CA . ARG A 1 87 ? 8.388 10.545 -4.962 1.00 97.81 87 ARG A CA 1
ATOM 667 C C . ARG A 1 87 ? 9.328 9.531 -5.593 1.00 97.81 87 ARG A C 1
ATOM 669 O O . ARG A 1 87 ? 8.886 8.528 -6.141 1.00 97.81 87 ARG A O 1
ATOM 676 N N . ASP A 1 88 ? 10.617 9.789 -5.431 1.00 95.94 88 ASP A N 1
ATOM 677 C CA . ASP A 1 88 ? 11.720 8.847 -5.616 1.00 95.94 88 ASP A CA 1
ATOM 678 C C . ASP A 1 88 ? 12.421 8.711 -4.259 1.00 95.94 88 ASP A C 1
ATOM 680 O O . ASP A 1 88 ? 13.159 9.604 -3.824 1.00 95.94 88 ASP A O 1
ATOM 684 N N . GLY A 1 89 ? 12.068 7.659 -3.515 1.00 90.56 89 GLY A N 1
ATOM 685 C CA . GLY A 1 89 ? 12.426 7.542 -2.103 1.00 90.56 89 GLY A CA 1
ATOM 686 C C . GLY A 1 89 ? 11.931 8.753 -1.302 1.00 90.56 89 GLY A C 1
ATOM 687 O O . GLY A 1 89 ? 10.733 9.039 -1.246 1.00 90.56 89 GLY A O 1
ATOM 688 N N . ASP A 1 90 ? 12.844 9.479 -0.663 1.00 90.44 90 ASP A N 1
ATOM 689 C CA . ASP A 1 90 ? 12.495 10.653 0.146 1.00 90.44 90 ASP A CA 1
ATOM 690 C C . ASP A 1 90 ? 12.427 11.955 -0.656 1.00 90.44 90 ASP A C 1
ATOM 692 O O . ASP A 1 90 ? 11.976 12.972 -0.126 1.00 90.44 90 ASP A O 1
ATOM 696 N N . ARG A 1 91 ? 12.811 11.944 -1.936 1.00 96.06 91 ARG A N 1
ATOM 697 C CA . ARG A 1 91 ? 12.767 13.124 -2.801 1.00 96.06 91 ARG A CA 1
ATOM 698 C C . ARG A 1 91 ? 11.393 13.262 -3.443 1.00 96.06 91 ARG A C 1
ATOM 700 O O . ARG A 1 91 ? 10.897 12.324 -4.057 1.00 96.06 91 ARG A O 1
ATOM 707 N N . GLU A 1 92 ? 10.794 14.439 -3.320 1.00 97.06 92 GLU A N 1
ATOM 708 C CA . GLU A 1 92 ? 9.592 14.790 -4.077 1.00 97.06 92 GLU A CA 1
ATOM 709 C C . GLU A 1 92 ? 9.960 15.149 -5.519 1.00 97.06 92 GLU A C 1
ATOM 711 O O . GLU A 1 92 ? 10.982 15.794 -5.760 1.00 97.06 92 GLU A O 1
ATOM 716 N N . LEU A 1 93 ? 9.139 14.702 -6.464 1.00 97.44 93 LEU A N 1
ATOM 717 C CA . LEU A 1 93 ? 9.313 14.920 -7.893 1.00 97.44 93 LEU A CA 1
ATOM 718 C C . LEU A 1 93 ? 8.263 15.908 -8.390 1.00 97.44 93 LEU A C 1
ATOM 720 O O . LEU A 1 93 ? 7.088 15.832 -8.018 1.00 97.44 93 LEU A O 1
ATOM 724 N N . SER A 1 94 ? 8.667 16.781 -9.305 1.00 96.25 94 SER A N 1
ATOM 725 C CA . SER A 1 94 ? 7.714 17.467 -10.173 1.00 96.25 94 SER A CA 1
ATOM 726 C C . SER A 1 94 ? 6.984 16.463 -11.073 1.00 96.25 94 SER A C 1
ATOM 728 O O . SER A 1 94 ? 7.449 15.342 -11.304 1.00 96.25 94 SER A O 1
ATOM 730 N N . ARG A 1 95 ? 5.837 16.871 -11.627 1.00 93.81 95 ARG A N 1
ATOM 731 C CA . ARG A 1 95 ? 5.113 16.033 -12.591 1.00 93.81 95 ARG A CA 1
ATOM 732 C C . ARG A 1 95 ? 5.966 15.717 -13.823 1.00 93.81 95 ARG A C 1
ATOM 734 O O . ARG A 1 95 ? 5.980 14.574 -14.255 1.00 93.81 95 ARG A O 1
ATOM 741 N N . GLU A 1 96 ? 6.727 16.691 -14.322 1.00 94.44 96 GLU A N 1
ATOM 742 C CA . GLU A 1 96 ? 7.633 16.508 -15.464 1.00 94.44 96 GLU A CA 1
ATOM 743 C C . GLU A 1 96 ? 8.726 15.466 -15.176 1.00 94.44 96 GLU A C 1
ATOM 745 O O . GLU A 1 96 ? 9.008 14.615 -16.016 1.00 94.44 96 GLU A O 1
ATOM 750 N N . GLU A 1 97 ? 9.311 15.470 -13.973 1.00 96.50 97 GLU A N 1
ATOM 751 C CA . GLU A 1 97 ? 10.288 14.450 -13.569 1.00 96.50 97 GLU A CA 1
ATOM 752 C C . GLU A 1 97 ? 9.659 13.059 -13.448 1.00 96.50 97 GLU A C 1
ATOM 754 O O . GLU A 1 97 ? 10.268 12.070 -13.857 1.00 96.50 97 GLU A O 1
ATOM 759 N N . ALA A 1 98 ? 8.442 12.969 -12.905 1.00 96.56 98 ALA A N 1
ATOM 760 C CA . ALA A 1 98 ? 7.718 11.706 -12.807 1.00 96.56 98 ALA A CA 1
ATOM 761 C C . ALA A 1 98 ? 7.345 11.151 -14.194 1.00 96.56 98 ALA A C 1
ATOM 763 O O . ALA A 1 98 ? 7.482 9.950 -14.425 1.00 96.56 98 ALA A O 1
ATOM 764 N N . GLU A 1 99 ? 6.932 12.014 -15.128 1.00 94.19 99 GLU A N 1
ATOM 765 C CA . GLU A 1 99 ? 6.685 11.654 -16.529 1.00 94.19 99 GLU A CA 1
ATOM 766 C C . GLU A 1 99 ? 7.964 11.212 -17.233 1.00 94.19 99 GLU A C 1
ATOM 768 O O . GLU A 1 99 ? 7.928 10.225 -17.952 1.00 94.19 99 GLU A O 1
ATOM 773 N N . ALA A 1 100 ? 9.097 11.882 -17.002 1.00 94.19 100 ALA A N 1
ATOM 774 C CA . ALA A 1 100 ? 10.384 11.493 -17.578 1.00 94.19 100 ALA A CA 1
ATOM 775 C C . ALA A 1 100 ? 10.901 10.149 -17.031 1.00 94.19 100 ALA A C 1
ATOM 777 O O . ALA A 1 100 ? 11.583 9.409 -17.742 1.00 94.19 100 ALA A O 1
ATOM 778 N N . ALA A 1 101 ? 10.582 9.826 -15.774 1.00 95.50 101 ALA A N 1
ATOM 779 C CA . ALA A 1 101 ? 10.917 8.545 -15.152 1.00 95.50 101 ALA A CA 1
ATOM 780 C C . ALA A 1 101 ? 9.966 7.404 -15.562 1.00 95.50 101 ALA A C 1
ATOM 782 O O . ALA A 1 101 ? 10.293 6.228 -15.378 1.00 95.50 101 ALA A O 1
ATOM 783 N N . LEU A 1 102 ? 8.788 7.734 -16.096 1.00 94.38 102 LEU A N 1
ATOM 784 C CA . LEU A 1 102 ? 7.754 6.795 -16.523 1.00 94.38 102 LEU A CA 1
ATOM 785 C C . LEU A 1 102 ? 7.356 7.049 -17.990 1.00 94.38 102 LEU A C 1
ATOM 787 O O . LEU A 1 102 ? 8.092 7.625 -18.774 1.00 94.38 102 LEU A O 1
ATOM 791 N N . THR A 1 103 ? 6.207 6.526 -18.404 1.00 90.50 103 THR A N 1
ATOM 792 C CA . THR A 1 103 ? 5.512 6.970 -19.624 1.00 90.50 103 THR A CA 1
ATOM 793 C C . THR A 1 103 ? 4.274 7.752 -19.184 1.00 90.50 103 THR A C 1
ATOM 795 O O . THR A 1 103 ? 3.761 7.449 -18.099 1.00 90.50 103 THR A O 1
ATOM 798 N N . PRO A 1 104 ? 3.763 8.716 -19.971 1.00 91.19 104 PRO A N 1
ATOM 799 C CA . PRO A 1 104 ? 2.566 9.478 -19.607 1.00 91.19 104 PRO A CA 1
ATOM 800 C C . PRO A 1 104 ? 1.377 8.582 -19.240 1.00 91.19 104 PRO A C 1
ATOM 802 O O . PRO A 1 104 ? 0.752 8.770 -18.198 1.00 91.19 104 PRO A O 1
ATOM 805 N N . GLU A 1 105 ? 1.142 7.523 -20.017 1.00 92.94 105 GLU A N 1
ATOM 806 C CA . GLU A 1 105 ? 0.065 6.559 -19.771 1.00 92.94 105 GLU A CA 1
ATOM 807 C C . GLU A 1 105 ? 0.273 5.792 -18.457 1.00 92.94 105 GLU A C 1
ATOM 809 O O . GLU A 1 105 ? -0.679 5.413 -17.773 1.00 92.94 105 GLU A O 1
ATOM 814 N N . ARG A 1 106 ? 1.531 5.536 -18.079 1.00 95.38 106 ARG A N 1
ATOM 815 C CA . ARG A 1 106 ? 1.856 4.875 -16.811 1.00 95.38 106 ARG A CA 1
ATOM 816 C C . ARG A 1 106 ? 1.643 5.806 -15.630 1.00 95.38 106 ARG A C 1
ATOM 818 O O . ARG A 1 106 ? 1.159 5.329 -14.605 1.00 95.38 106 ARG A O 1
ATOM 825 N N . LEU A 1 107 ? 2.016 7.077 -15.764 1.00 96.38 107 LEU A N 1
ATOM 826 C CA . LEU A 1 107 ? 1.817 8.064 -14.711 1.00 96.38 107 LEU A CA 1
ATOM 827 C C . LEU A 1 107 ? 0.323 8.238 -14.425 1.00 96.38 107 LEU A C 1
ATOM 829 O O . LEU A 1 107 ? -0.093 8.055 -13.285 1.00 96.38 107 LEU A O 1
ATOM 833 N N . GLU A 1 108 ? -0.485 8.451 -15.465 1.00 96.38 108 GLU A N 1
ATOM 834 C CA . GLU A 1 108 ? -1.947 8.550 -15.349 1.00 96.38 108 GLU A CA 1
ATOM 835 C C . GLU A 1 108 ? -2.537 7.297 -14.678 1.00 96.38 108 GLU A C 1
ATOM 837 O O . GLU A 1 108 ? -3.336 7.375 -13.745 1.00 96.38 108 GLU A O 1
ATOM 842 N N . ARG A 1 109 ? -2.057 6.107 -15.062 1.00 96.62 109 ARG A N 1
ATOM 843 C CA . ARG A 1 109 ? -2.511 4.842 -14.471 1.00 96.62 109 ARG A CA 1
ATOM 844 C C . ARG A 1 109 ? -2.230 4.734 -12.970 1.00 96.62 109 ARG A C 1
ATOM 846 O O . ARG A 1 109 ? -3.066 4.180 -12.250 1.00 96.62 109 ARG A O 1
ATOM 853 N N . ILE A 1 110 ? -1.060 5.174 -12.499 1.00 97.88 110 ILE A N 1
ATOM 854 C CA . ILE A 1 110 ? -0.732 5.132 -11.064 1.00 97.88 110 ILE A CA 1
ATOM 855 C C . ILE A 1 110 ? -1.406 6.274 -10.295 1.00 97.88 110 ILE A C 1
ATOM 857 O O . ILE A 1 110 ? -1.805 6.050 -9.154 1.00 97.88 110 ILE A O 1
ATOM 861 N N . GLU A 1 111 ? -1.600 7.442 -10.918 1.00 97.88 111 GLU A N 1
ATOM 862 C CA . GLU A 1 111 ? -2.386 8.564 -10.382 1.00 97.88 111 GLU A CA 1
ATOM 863 C C . GLU A 1 111 ? -3.826 8.113 -10.094 1.00 97.88 111 GLU A C 1
ATOM 865 O O . GLU A 1 111 ? -4.296 8.223 -8.958 1.00 97.88 111 GLU A O 1
ATOM 870 N N . ASP A 1 112 ? -4.497 7.514 -11.080 1.00 98.12 112 ASP A N 1
ATOM 871 C CA . ASP A 1 112 ? -5.870 7.017 -10.951 1.00 98.12 112 ASP A CA 1
ATOM 872 C C . ASP A 1 112 ? -6.006 5.954 -9.859 1.00 98.12 112 ASP A C 1
ATOM 874 O O . ASP A 1 112 ? -6.925 5.995 -9.032 1.00 98.12 112 ASP A O 1
ATOM 878 N N . ALA A 1 113 ? -5.079 4.992 -9.833 1.00 98.31 113 ALA A N 1
ATOM 879 C CA . ALA A 1 113 ? -5.079 3.934 -8.831 1.00 98.31 113 ALA A CA 1
ATOM 880 C C . ALA A 1 113 ? -4.841 4.493 -7.419 1.00 98.31 113 ALA A C 1
ATOM 882 O O . ALA A 1 113 ? -5.541 4.101 -6.484 1.00 98.31 113 ALA A O 1
ATOM 883 N N . ALA A 1 114 ? -3.902 5.431 -7.263 1.00 98.62 114 ALA A N 1
ATOM 884 C CA . ALA A 1 114 ? -3.614 6.080 -5.988 1.00 98.62 114 ALA A CA 1
ATOM 885 C C . ALA A 1 114 ? -4.798 6.921 -5.496 1.00 98.62 114 ALA A C 1
ATOM 887 O O . ALA A 1 114 ? -5.180 6.837 -4.327 1.00 98.62 114 ALA A O 1
ATOM 888 N N . LEU A 1 115 ? -5.430 7.683 -6.392 1.00 98.44 115 LEU A N 1
ATOM 889 C CA . LEU A 1 115 ? -6.612 8.480 -6.083 1.00 98.44 115 LEU A CA 1
ATOM 890 C C . LEU A 1 115 ? -7.784 7.595 -5.648 1.00 98.44 115 LEU A C 1
ATOM 892 O O . LEU A 1 115 ? -8.465 7.909 -4.668 1.00 98.44 115 LEU A O 1
ATOM 896 N N . HIS A 1 116 ? -8.008 6.479 -6.345 1.00 98.38 116 HIS A N 1
ATOM 897 C CA . HIS A 1 116 ? -9.024 5.502 -5.966 1.00 98.38 116 HIS A CA 1
ATOM 898 C C . HIS A 1 116 ? -8.710 4.912 -4.584 1.00 98.38 116 HIS A C 1
ATOM 900 O O . HIS A 1 116 ? -9.562 4.962 -3.698 1.00 98.38 116 HIS A O 1
ATOM 906 N N . ALA A 1 117 ? -7.490 4.413 -4.363 1.00 98.56 117 ALA A N 1
ATOM 907 C CA . ALA A 1 117 ? -7.081 3.823 -3.089 1.00 98.56 117 ALA A CA 1
ATOM 908 C C . ALA A 1 117 ? -7.278 4.797 -1.918 1.00 98.56 117 ALA A C 1
ATOM 910 O O . ALA A 1 117 ? -7.887 4.446 -0.904 1.00 98.56 117 ALA A O 1
ATOM 911 N N . ALA A 1 118 ? -6.827 6.042 -2.089 1.00 98.56 118 ALA A N 1
ATOM 912 C CA . ALA A 1 118 ? -6.939 7.097 -1.094 1.00 98.56 118 ALA A CA 1
ATOM 913 C C . ALA A 1 118 ? -8.397 7.419 -0.746 1.00 98.56 118 ALA A C 1
ATOM 915 O O . ALA A 1 118 ? -8.754 7.489 0.432 1.00 98.56 118 ALA A O 1
ATOM 916 N N . ARG A 1 119 ? -9.267 7.553 -1.755 1.00 97.94 119 ARG A N 1
ATOM 917 C CA . ARG A 1 119 ? -10.705 7.789 -1.550 1.00 97.94 119 ARG A CA 1
ATOM 918 C C . ARG A 1 119 ? -11.376 6.622 -0.835 1.00 97.94 119 ARG A C 1
ATOM 920 O O . ARG A 1 119 ? -12.149 6.856 0.092 1.00 97.94 119 ARG A O 1
ATOM 927 N N . THR A 1 120 ? -11.064 5.391 -1.229 1.00 97.75 120 THR A N 1
ATOM 928 C CA . THR A 1 120 ? -11.636 4.178 -0.634 1.00 97.75 120 THR A CA 1
ATOM 929 C C . THR A 1 120 ? -11.257 4.044 0.838 1.00 97.75 120 THR A C 1
ATOM 931 O O . THR A 1 120 ? -12.135 3.878 1.688 1.00 97.75 120 THR A O 1
ATOM 934 N N . LEU A 1 121 ? -9.972 4.185 1.171 1.00 98.06 121 LEU A N 1
ATOM 935 C CA . LEU A 1 121 ? -9.512 4.101 2.560 1.00 98.06 121 LEU A CA 1
ATOM 936 C C . LEU A 1 121 ? -10.055 5.255 3.406 1.00 98.06 121 LEU A C 1
ATOM 938 O O . LEU A 1 121 ? -10.513 5.024 4.525 1.00 98.06 121 LEU A O 1
ATOM 942 N N . ARG A 1 122 ? -10.098 6.479 2.863 1.00 97.19 122 ARG A N 1
ATOM 943 C CA . ARG A 1 122 ? -10.700 7.630 3.550 1.00 97.19 122 ARG A CA 1
ATOM 944 C C . ARG A 1 122 ? -12.179 7.407 3.816 1.00 97.19 122 ARG A C 1
ATOM 946 O O . ARG A 1 122 ? -12.637 7.685 4.919 1.00 97.19 122 ARG A O 1
ATOM 953 N N . ALA A 1 123 ? -12.938 6.911 2.841 1.00 95.75 123 ALA A N 1
ATOM 954 C CA . ALA A 1 123 ? -14.351 6.601 3.036 1.00 95.75 123 ALA A CA 1
ATOM 955 C C . ALA A 1 123 ? -14.533 5.589 4.176 1.00 95.75 123 ALA A C 1
ATOM 957 O O . ALA A 1 123 ? -15.315 5.845 5.090 1.00 95.75 123 ALA A O 1
ATOM 958 N N . HIS A 1 124 ? -13.742 4.512 4.182 1.00 96.44 124 HIS A N 1
ATOM 959 C CA . HIS A 1 124 ? -13.792 3.487 5.223 1.00 96.44 124 HIS A CA 1
ATOM 960 C C . HIS A 1 124 ? -13.471 4.029 6.625 1.00 96.44 124 HIS A C 1
ATOM 962 O O . HIS A 1 124 ? -14.192 3.750 7.584 1.00 96.44 124 HIS A O 1
ATOM 968 N N . LEU A 1 125 ? -12.388 4.798 6.752 1.00 97.00 125 LEU A N 1
ATOM 969 C CA . LEU A 1 125 ? -11.889 5.282 8.042 1.00 97.00 125 LEU A CA 1
ATOM 970 C C . LEU A 1 125 ? -12.658 6.511 8.556 1.00 97.00 125 LEU A C 1
ATOM 972 O O . LEU A 1 125 ? -12.792 6.685 9.766 1.00 97.00 125 LEU A O 1
ATOM 976 N N . SER A 1 126 ? -13.267 7.303 7.667 1.00 96.25 126 SER A N 1
ATOM 977 C CA . SER A 1 126 ? -14.107 8.444 8.062 1.00 96.25 126 SER A CA 1
ATOM 978 C C . SER A 1 126 ? -15.343 8.033 8.862 1.00 96.25 126 SER A C 1
ATOM 980 O O . SER A 1 126 ? -15.759 8.761 9.760 1.00 96.25 126 SER A O 1
ATOM 982 N N . LEU A 1 127 ? -15.875 6.828 8.621 1.00 93.81 127 LEU A N 1
ATOM 983 C CA . LEU A 1 127 ? -16.971 6.255 9.412 1.00 93.81 127 LEU A CA 1
ATOM 984 C C . LEU A 1 127 ? -16.581 5.993 10.876 1.00 93.81 127 LEU A C 1
ATOM 986 O O . LEU A 1 127 ? -17.451 5.752 11.708 1.00 93.81 127 LEU A O 1
ATOM 990 N N . ARG A 1 128 ? -15.284 6.035 11.192 1.00 95.38 128 ARG A N 1
ATOM 991 C CA . ARG A 1 128 ? -14.719 5.838 12.532 1.00 95.38 128 ARG A CA 1
ATOM 992 C C . ARG A 1 128 ? -14.020 7.090 13.063 1.00 95.38 128 ARG A C 1
ATOM 994 O O . ARG A 1 128 ? -13.207 6.999 13.973 1.00 95.38 128 ARG A O 1
ATOM 1001 N N . GLY A 1 129 ? -14.333 8.256 12.496 1.00 94.75 129 GLY A N 1
ATOM 1002 C CA . GLY A 1 129 ? -13.839 9.547 12.978 1.00 94.75 129 GLY A CA 1
ATOM 1003 C C . GLY A 1 129 ? -12.440 9.934 12.493 1.00 94.75 129 GLY A C 1
ATOM 1004 O O . GLY A 1 129 ? -11.923 10.960 12.922 1.00 94.75 129 GLY A O 1
ATOM 1005 N N . VAL A 1 130 ? -11.823 9.170 11.584 1.00 96.44 130 VAL A N 1
ATOM 1006 C CA . VAL A 1 130 ? -10.534 9.554 10.992 1.00 96.44 130 VAL A CA 1
ATOM 1007 C C . VAL A 1 130 ? -10.777 10.474 9.798 1.00 96.44 130 VAL A C 1
ATOM 1009 O O . VAL A 1 130 ? -11.254 10.047 8.745 1.00 96.44 130 VAL A O 1
ATOM 1012 N N . GLU A 1 131 ? -10.455 11.755 9.950 1.00 93.06 131 GLU A N 1
ATOM 1013 C CA . GLU A 1 131 ? -10.747 12.756 8.916 1.00 93.06 131 GLU A CA 1
ATOM 1014 C C . GLU A 1 131 ? -9.689 12.837 7.817 1.00 93.06 131 GLU A C 1
ATOM 1016 O O . GLU A 1 131 ? -10.026 13.111 6.660 1.00 93.06 131 GLU A O 1
ATOM 1021 N N . ARG A 1 132 ? -8.420 12.631 8.185 1.00 96.62 132 ARG A N 1
ATOM 1022 C CA . ARG A 1 132 ? -7.262 12.807 7.308 1.00 96.62 132 ARG A CA 1
ATOM 1023 C C . ARG A 1 132 ? -6.365 11.579 7.320 1.00 96.62 132 ARG A C 1
ATOM 1025 O O . ARG A 1 132 ? -6.100 11.023 8.382 1.00 96.62 132 ARG A O 1
ATOM 1032 N N . LEU A 1 133 ? -5.869 11.208 6.144 1.00 98.00 133 LEU A N 1
ATOM 1033 C CA . LEU A 1 133 ? -4.912 10.121 5.948 1.00 98.00 133 LEU A CA 1
ATOM 1034 C C . LEU A 1 133 ? -3.676 10.630 5.213 1.00 98.00 133 LEU A C 1
ATOM 1036 O O . LEU A 1 133 ? -3.789 11.483 4.331 1.00 98.00 133 LEU A O 1
ATOM 1040 N N . GLN A 1 134 ? -2.524 10.048 5.535 1.00 98.25 134 GLN A N 1
ATOM 1041 C CA . GLN A 1 134 ? -1.314 10.133 4.716 1.00 98.25 134 GLN A CA 1
ATOM 1042 C C . GLN A 1 134 ? -0.957 8.719 4.274 1.00 98.25 134 GLN A C 1
ATOM 1044 O O . GLN A 1 134 ? -0.792 7.838 5.116 1.00 98.25 134 GLN A O 1
ATOM 1049 N N . LEU A 1 135 ? -0.884 8.485 2.969 1.00 98.38 135 LEU A N 1
ATOM 1050 C CA . LEU A 1 135 ? -0.658 7.164 2.388 1.00 98.38 135 LEU A CA 1
ATOM 1051 C C . LEU A 1 135 ? 0.595 7.178 1.525 1.00 98.38 135 LEU A C 1
ATOM 1053 O O . LEU A 1 135 ? 0.826 8.145 0.798 1.00 98.38 135 LEU A O 1
ATOM 1057 N N . ARG A 1 136 ? 1.341 6.075 1.541 1.00 97.94 136 ARG A N 1
ATOM 1058 C CA . ARG A 1 136 ? 2.465 5.829 0.635 1.00 97.94 136 ARG A CA 1
ATOM 1059 C C . ARG A 1 136 ? 2.167 4.596 -0.210 1.00 97.94 136 ARG A C 1
ATOM 1061 O O . ARG A 1 136 ? 1.904 3.516 0.317 1.00 97.94 136 ARG A O 1
ATOM 1068 N N . MET A 1 137 ? 2.149 4.767 -1.528 1.00 98.44 137 MET A N 1
ATOM 1069 C CA . MET A 1 137 ? 1.780 3.726 -2.485 1.00 98.44 137 MET A CA 1
ATOM 1070 C C . MET A 1 137 ? 2.910 3.502 -3.476 1.00 98.44 137 MET A C 1
ATOM 1072 O O . MET A 1 137 ? 3.402 4.432 -4.113 1.00 98.44 137 MET A O 1
ATOM 1076 N N . ARG A 1 138 ? 3.288 2.235 -3.627 1.00 98.12 138 ARG A N 1
ATOM 1077 C CA . ARG A 1 138 ? 4.268 1.787 -4.613 1.00 98.12 138 ARG A CA 1
ATOM 1078 C C . ARG A 1 138 ? 3.576 0.978 -5.685 1.00 98.12 138 ARG A C 1
ATOM 1080 O O . ARG A 1 138 ? 2.578 0.306 -5.425 1.00 98.12 138 ARG A O 1
ATOM 1087 N N . PHE A 1 139 ? 4.148 0.987 -6.876 1.00 98.50 139 PHE A N 1
ATOM 1088 C CA . PHE A 1 139 ? 3.618 0.268 -8.024 1.00 98.50 139 PHE A CA 1
ATOM 1089 C C . PHE A 1 139 ? 4.709 -0.582 -8.660 1.00 98.50 139 PHE A C 1
ATOM 1091 O O . PHE A 1 139 ? 5.903 -0.410 -8.407 1.00 98.50 139 PHE A O 1
ATOM 1098 N N . GLY A 1 140 ? 4.305 -1.553 -9.464 1.00 98.00 140 GLY A N 1
ATOM 1099 C CA . GLY A 1 140 ? 5.244 -2.372 -10.206 1.00 98.00 140 GLY A CA 1
ATOM 1100 C C . GLY A 1 140 ? 4.608 -3.052 -11.403 1.00 98.00 140 GLY A C 1
ATOM 1101 O O . GLY A 1 140 ? 3.382 -3.149 -11.514 1.00 98.00 140 GLY A O 1
ATOM 1102 N N . LEU A 1 141 ? 5.469 -3.527 -12.296 1.00 97.81 141 LEU A N 1
ATOM 1103 C CA . LEU A 1 141 ? 5.088 -4.247 -13.501 1.00 97.81 141 LEU A CA 1
ATOM 1104 C C . LEU A 1 141 ? 5.305 -5.736 -13.320 1.00 97.81 141 LEU A C 1
ATOM 1106 O O . LEU A 1 141 ? 6.373 -6.181 -12.916 1.00 97.81 141 LEU A O 1
ATOM 1110 N N . THR A 1 142 ? 4.292 -6.520 -13.649 1.00 97.00 142 THR A N 1
ATOM 1111 C CA . THR A 1 142 ? 4.486 -7.959 -13.870 1.00 97.00 142 THR A CA 1
ATOM 1112 C C . THR A 1 142 ? 5.301 -8.194 -15.147 1.00 97.00 142 THR A C 1
ATOM 1114 O O . THR A 1 142 ? 5.418 -7.291 -15.975 1.00 97.00 142 THR A O 1
ATOM 1117 N N . GLU A 1 143 ? 5.814 -9.411 -15.348 1.00 93.56 143 GLU A N 1
ATOM 1118 C CA . GLU A 1 143 ? 6.499 -9.788 -16.601 1.00 93.56 143 GLU A CA 1
ATOM 1119 C C . GLU A 1 143 ? 5.603 -9.602 -17.842 1.00 93.56 143 GLU A C 1
ATOM 1121 O O . GLU A 1 143 ? 6.088 -9.285 -18.921 1.00 93.56 143 GLU A O 1
ATOM 1126 N N . GLU A 1 144 ? 4.282 -9.709 -17.672 1.00 93.38 144 GLU A N 1
ATOM 1127 C CA . GLU A 1 144 ? 3.261 -9.489 -18.707 1.00 93.38 144 GLU A CA 1
ATOM 1128 C C . GLU A 1 144 ? 2.945 -7.994 -18.940 1.00 93.38 144 GLU A C 1
ATOM 1130 O O . GLU A 1 144 ? 2.071 -7.651 -19.733 1.00 93.38 144 GLU A O 1
ATOM 1135 N N . GLY A 1 145 ? 3.602 -7.078 -18.219 1.00 93.50 145 GLY A N 1
ATOM 1136 C CA . GLY A 1 145 ? 3.425 -5.626 -18.350 1.00 93.50 145 GLY A CA 1
ATOM 1137 C C . GLY A 1 145 ? 2.255 -5.026 -17.557 1.00 93.50 145 GLY A C 1
ATOM 1138 O O . GLY A 1 145 ? 2.082 -3.799 -17.544 1.00 93.50 145 GLY A O 1
ATOM 1139 N N . ALA A 1 146 ? 1.468 -5.847 -16.849 1.00 95.38 146 ALA A N 1
ATOM 1140 C CA . ALA A 1 146 ? 0.374 -5.358 -16.009 1.00 95.38 146 ALA A CA 1
ATOM 1141 C C . ALA A 1 146 ? 0.901 -4.500 -14.845 1.00 95.38 146 ALA A C 1
ATOM 1143 O O . ALA A 1 146 ? 1.801 -4.931 -14.121 1.00 95.38 146 ALA A O 1
ATOM 1144 N N . CYS A 1 147 ? 0.312 -3.312 -14.661 1.00 97.62 147 CYS A N 1
ATOM 1145 C CA . CYS A 1 147 ? 0.599 -2.410 -13.542 1.00 97.62 147 CYS A CA 1
ATOM 1146 C C . CYS A 1 147 ? -0.197 -2.830 -12.311 1.00 97.62 147 CYS A C 1
ATOM 1148 O O . CYS A 1 147 ? -1.428 -2.829 -12.364 1.00 97.62 147 CYS A O 1
ATOM 1150 N N . LEU A 1 148 ? 0.484 -3.131 -11.212 1.00 98.44 148 LEU A N 1
ATOM 1151 C CA . LEU A 1 148 ? -0.149 -3.459 -9.940 1.00 98.44 148 LEU A CA 1
ATOM 1152 C C . LEU A 1 148 ? 0.333 -2.499 -8.860 1.00 98.44 148 LEU A C 1
ATOM 1154 O O . LEU A 1 148 ? 1.518 -2.166 -8.804 1.00 98.44 148 LEU A O 1
ATOM 1158 N N . MET A 1 149 ? -0.573 -2.105 -7.971 1.00 98.56 149 MET A N 1
ATOM 1159 C CA . MET A 1 149 ? -0.187 -1.497 -6.701 1.00 98.56 149 MET A CA 1
ATOM 1160 C C . MET A 1 149 ? 0.446 -2.571 -5.815 1.00 98.56 149 MET A C 1
ATOM 1162 O O . MET A 1 149 ? -0.097 -3.665 -5.673 1.00 98.56 149 MET A O 1
ATOM 1166 N N . GLN A 1 150 ? 1.603 -2.298 -5.229 1.00 98.50 150 GLN A N 1
ATOM 1167 C CA . GLN A 1 150 ? 2.217 -3.215 -4.275 1.00 98.50 150 GLN A CA 1
ATOM 1168 C C . GLN A 1 150 ? 1.402 -3.256 -2.976 1.00 98.50 150 GLN A C 1
ATOM 1170 O O . GLN A 1 150 ? 0.592 -2.368 -2.709 1.00 98.50 150 GLN A O 1
ATOM 1175 N N . VAL A 1 151 ? 1.608 -4.290 -2.157 1.00 98.25 151 VAL A N 1
ATOM 1176 C CA . VAL A 1 151 ? 1.022 -4.331 -0.811 1.00 98.25 151 VAL A CA 1
ATOM 1177 C C . VAL A 1 151 ? 1.417 -3.058 -0.064 1.00 98.25 151 VAL A C 1
ATOM 1179 O O . VAL A 1 151 ? 2.598 -2.747 0.067 1.00 98.25 151 VAL A O 1
ATOM 1182 N N . MET A 1 152 ? 0.414 -2.328 0.413 1.00 97.75 152 MET A N 1
ATOM 1183 C CA . MET A 1 152 ? 0.612 -1.114 1.194 1.00 97.75 152 MET A CA 1
ATOM 1184 C C . MET A 1 152 ? 1.127 -1.496 2.581 1.00 97.75 152 MET A C 1
ATOM 1186 O O . MET A 1 152 ? 0.490 -2.290 3.277 1.00 97.75 152 MET A O 1
ATOM 1190 N N . ASN A 1 153 ? 2.269 -0.930 2.970 1.00 97.12 153 ASN A N 1
ATOM 1191 C CA . ASN A 1 153 ? 2.825 -1.088 4.306 1.00 97.12 153 ASN A CA 1
ATOM 1192 C C . ASN A 1 153 ? 2.176 -0.059 5.250 1.00 97.12 153 ASN A C 1
ATOM 1194 O O . ASN A 1 153 ? 2.396 1.143 5.071 1.00 97.12 153 ASN A O 1
ATOM 1198 N N . PRO A 1 154 ? 1.377 -0.477 6.248 1.00 97.56 154 PRO A N 1
ATOM 1199 C CA . PRO A 1 154 ? 0.704 0.464 7.138 1.00 97.56 154 PRO A CA 1
ATOM 1200 C C . PRO A 1 154 ? 1.680 1.245 8.029 1.00 97.56 154 PRO A C 1
ATOM 1202 O O . PRO A 1 154 ? 1.315 2.321 8.487 1.00 97.56 154 PRO A O 1
ATOM 1205 N N . LEU A 1 155 ? 2.916 0.762 8.232 1.00 96.94 155 LEU A N 1
ATOM 1206 C CA . LEU A 1 155 ? 3.963 1.495 8.961 1.00 96.94 155 LEU A CA 1
ATOM 1207 C C . LEU A 1 155 ? 4.415 2.772 8.241 1.00 96.94 155 LEU A C 1
ATOM 1209 O O . LEU A 1 155 ? 4.960 3.676 8.862 1.00 96.94 155 LEU A O 1
ATOM 1213 N N . GLU A 1 156 ? 4.176 2.855 6.934 1.00 95.94 156 GLU A N 1
ATOM 1214 C CA . GLU A 1 156 ? 4.541 4.003 6.099 1.00 95.94 156 GLU A CA 1
ATOM 1215 C C . GLU A 1 156 ? 3.350 4.941 5.853 1.00 95.94 156 GLU A C 1
ATOM 1217 O O . GLU A 1 156 ? 3.401 5.820 4.992 1.00 95.94 156 GLU A O 1
ATOM 1222 N N . CYS A 1 157 ? 2.253 4.735 6.587 1.00 97.25 157 CYS A N 1
ATOM 1223 C CA . CYS A 1 157 ? 1.013 5.486 6.465 1.00 97.25 157 CYS A CA 1
ATOM 1224 C C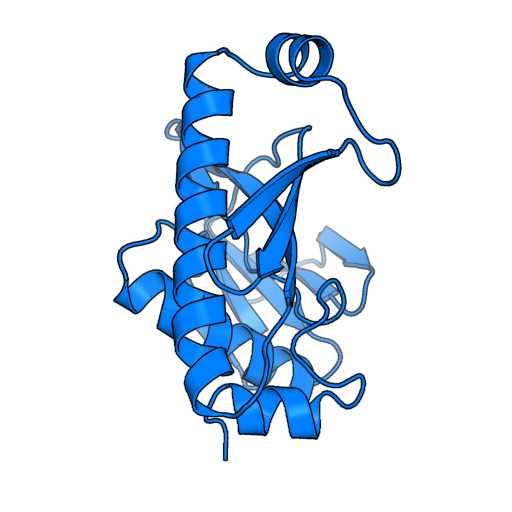 . CYS A 1 157 ? 0.621 6.112 7.812 1.00 97.25 157 CYS A C 1
ATOM 1226 O O . CYS A 1 157 ? 0.930 5.585 8.877 1.00 97.25 157 CYS A O 1
ATOM 1228 N N . ARG A 1 158 ? -0.150 7.204 7.774 1.00 97.56 158 ARG A N 1
ATOM 1229 C CA . ARG A 1 158 ? -0.903 7.708 8.932 1.00 97.56 158 ARG A CA 1
ATOM 1230 C C . ARG A 1 158 ? -2.379 7.409 8.731 1.00 97.56 158 ARG A C 1
ATOM 1232 O O . ARG A 1 158 ? -3.025 8.014 7.875 1.00 97.56 158 ARG A O 1
ATOM 1239 N N . LEU A 1 159 ? -2.892 6.473 9.527 1.00 97.00 159 LEU A N 1
ATOM 1240 C CA . LEU A 1 159 ? -4.248 5.920 9.409 1.00 97.00 159 LEU A CA 1
ATOM 1241 C C . LEU A 1 159 ? -5.148 6.276 10.606 1.00 97.00 159 LEU A C 1
ATOM 1243 O O . LEU A 1 159 ? -6.127 5.587 10.876 1.00 97.00 159 LEU A O 1
ATOM 1247 N N . GLY A 1 160 ? -4.816 7.359 11.314 1.00 94.69 160 GLY A N 1
ATOM 1248 C CA . GLY A 1 160 ? -5.581 7.885 12.450 1.00 94.69 160 GLY A CA 1
ATOM 1249 C C . GLY A 1 160 ? -4.966 7.624 13.828 1.00 94.69 160 GLY A C 1
ATOM 1250 O O . GLY A 1 160 ? -5.329 8.320 14.768 1.00 94.69 160 GLY A O 1
ATOM 1251 N N . SER A 1 161 ? -4.014 6.696 13.943 1.00 95.31 161 SER A N 1
ATOM 1252 C CA . SER A 1 161 ? -3.233 6.453 15.164 1.00 95.31 161 SER A CA 1
ATOM 1253 C C . SER A 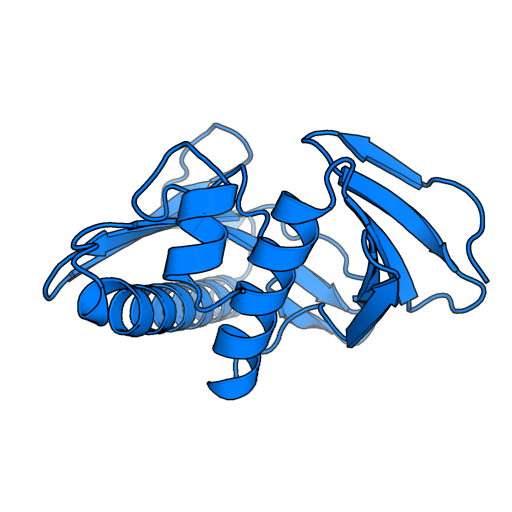1 161 ? -1.800 6.036 14.818 1.00 95.31 161 SER A C 1
ATOM 1255 O O . SER A 1 161 ? -1.535 5.588 13.699 1.00 95.31 161 SER A O 1
ATOM 1257 N N . GLU A 1 162 ? -0.888 6.209 15.774 1.00 93.25 162 GLU A N 1
ATOM 1258 C CA . GLU A 1 162 ? 0.475 5.663 15.733 1.00 93.25 162 GLU A CA 1
ATOM 1259 C C . GLU A 1 162 ? 0.546 4.257 16.364 1.00 93.25 162 GLU A C 1
ATOM 1261 O O . GLU A 1 162 ? 1.502 3.524 16.117 1.00 93.25 162 GLU A O 1
ATOM 1266 N N . ASP A 1 163 ? -0.476 3.840 17.128 1.00 96.38 163 ASP A N 1
ATOM 1267 C CA . ASP A 1 163 ? -0.590 2.473 17.645 1.00 96.38 163 ASP A CA 1
ATOM 1268 C C . ASP A 1 163 ? -1.227 1.557 16.591 1.00 96.38 163 ASP A C 1
ATOM 1270 O O . ASP A 1 163 ? -2.388 1.711 16.200 1.00 96.38 163 ASP A O 1
ATOM 1274 N N . MET A 1 164 ? -0.475 0.546 16.152 1.00 96.75 164 MET A N 1
ATOM 1275 C CA . MET A 1 164 ? -0.939 -0.393 15.135 1.00 96.75 164 MET A CA 1
ATOM 1276 C C . MET A 1 164 ? -2.143 -1.237 15.581 1.00 96.75 164 MET A C 1
ATOM 1278 O O . MET A 1 164 ? -2.924 -1.674 14.735 1.00 96.75 164 MET A O 1
ATOM 1282 N N . LYS A 1 165 ? -2.345 -1.460 16.886 1.00 96.94 165 LYS A N 1
ATOM 1283 C CA . LYS A 1 165 ? -3.548 -2.143 17.390 1.00 96.94 165 LYS A CA 1
ATOM 1284 C C . LYS A 1 165 ? -4.791 -1.286 17.194 1.00 96.94 165 LYS A C 1
ATOM 1286 O O . LYS A 1 165 ? -5.827 -1.798 16.775 1.00 96.94 165 LYS A O 1
ATOM 1291 N N . GLU A 1 166 ? -4.678 0.016 17.439 1.00 97.25 166 GLU A N 1
ATOM 1292 C CA . GLU A 1 166 ? -5.760 0.961 17.170 1.00 97.25 166 GLU A CA 1
ATOM 1293 C C . GLU A 1 166 ? -6.011 1.088 15.667 1.00 97.25 166 GLU A C 1
ATOM 1295 O O . GLU A 1 166 ? -7.159 1.017 15.234 1.00 97.25 166 GLU A O 1
ATOM 1300 N N . VAL A 1 167 ? -4.956 1.182 14.848 1.00 97.75 167 VAL A N 1
ATOM 1301 C CA . VAL A 1 167 ? -5.077 1.173 13.379 1.00 97.75 167 VAL A CA 1
ATOM 1302 C C . VAL A 1 167 ? -5.800 -0.086 12.894 1.00 97.75 167 VAL A C 1
ATOM 1304 O O . VAL A 1 167 ? -6.718 0.007 12.077 1.00 97.75 167 VAL A O 1
ATOM 1307 N N . LEU A 1 168 ? -5.444 -1.262 13.415 1.00 97.56 168 LEU A N 1
ATOM 1308 C CA . LEU A 1 168 ? -6.117 -2.517 13.087 1.00 97.56 168 LEU A CA 1
ATOM 1309 C C . LEU A 1 168 ? -7.608 -2.474 13.455 1.00 97.56 168 LEU A C 1
ATOM 1311 O O . LEU A 1 168 ? -8.446 -2.826 12.622 1.00 97.56 168 LEU A O 1
ATOM 1315 N N . ALA A 1 169 ? -7.950 -1.993 14.652 1.00 96.81 169 ALA A N 1
ATOM 1316 C CA . ALA A 1 169 ? -9.340 -1.834 15.079 1.00 96.81 169 ALA A CA 1
ATOM 1317 C C . ALA A 1 169 ? -10.115 -0.853 14.175 1.00 96.81 169 ALA A C 1
ATOM 1319 O O . ALA A 1 169 ? -11.251 -1.127 13.773 1.00 96.81 169 ALA A O 1
ATOM 1320 N N . LEU A 1 170 ? -9.489 0.258 13.769 1.00 96.88 170 LEU A N 1
ATOM 1321 C CA . LEU A 1 170 ? -10.066 1.226 12.830 1.00 96.88 170 LEU A CA 1
ATOM 1322 C C . LEU A 1 170 ? -10.311 0.614 11.439 1.00 96.88 170 LEU A C 1
ATOM 1324 O O . LEU A 1 170 ? -11.290 0.939 10.773 1.00 96.88 170 LEU A O 1
ATOM 1328 N N . LEU A 1 171 ? -9.481 -0.329 11.004 1.00 96.31 171 LEU A N 1
ATOM 1329 C CA . LEU A 1 171 ? -9.672 -1.076 9.754 1.00 96.31 171 LEU A CA 1
ATOM 1330 C C . LEU A 1 171 ? -10.682 -2.241 9.888 1.00 96.31 171 LEU A C 1
ATOM 1332 O O . LEU A 1 171 ? -10.903 -3.014 8.945 1.00 96.31 171 LEU A O 1
ATOM 1336 N N . GLY A 1 172 ? -11.315 -2.378 11.058 1.00 90.81 172 GLY A N 1
ATOM 1337 C CA . GLY A 1 172 ? -12.290 -3.422 11.365 1.00 90.81 172 GLY A CA 1
ATOM 1338 C C . GLY A 1 172 ? -11.673 -4.789 11.661 1.00 90.81 172 GLY A C 1
ATOM 1339 O O . GLY A 1 172 ? -12.336 -5.798 11.431 1.00 90.81 172 GLY A O 1
ATOM 1340 N N . GLY A 1 173 ? -10.416 -4.831 12.107 1.00 77.88 173 GLY A N 1
ATOM 1341 C CA . GLY A 1 173 ? -9.831 -6.011 12.741 1.00 77.88 173 GLY A CA 1
ATOM 1342 C C . GLY A 1 173 ? -10.356 -6.204 14.168 1.00 77.88 173 GLY A C 1
ATOM 1343 O O . GLY A 1 173 ? -10.788 -5.241 14.802 1.00 77.88 173 GLY A O 1
ATOM 1344 N N . ALA A 1 174 ? -10.346 -7.455 14.632 1.00 54.44 174 ALA A N 1
ATOM 1345 C CA . ALA A 1 174 ? -10.728 -7.862 15.986 1.00 54.44 174 ALA A CA 1
ATOM 1346 C C . ALA A 1 174 ? -9.490 -8.159 16.838 1.00 54.44 174 ALA A C 1
ATOM 1348 O O . ALA A 1 174 ? -8.490 -8.634 16.249 1.00 54.44 174 ALA A O 1
#

Foldseek 3Di:
DWDDWPDDDDQWTWTDDPDPQKIKIFGNDLLQQLLLVLLVCLLVVLPAFAQFDAADDSGITIGTDFAWQQWKWKWKAFVPDIDIWIDRVVDTDDPVRVCVSDPPVVVVVVVVSVVSSSVSLCVLLVVVVQGIKIFIWIWGAGPVRDIHIYRGRCCRMDSPDPDSNVSSVSSVHD

pLDDT: mean 95.71, std 5.12, range [54.44, 98.62]

Organism: Symbiobacterium thermophilum (NCBI:txid2734)

Sequence (174 aa):
MKRERLWAGDGLAVHATDRADRLILEFEDETVCAAALRIQEILVGHGLATSFAARFTSRSFLIRKVQPLPVEVAAEAGPGEVRLAFRDGDRELSREEAEAALTPERLERIEDAALHAARTLRAHLSLRGVERLQLRMRFGLTEEGACLMQVMNPLECRLGSEDMKEVLALLGGA

Secondary structure (DSSP, 8-state):
----EEEEETTEEEEE-SSTTEEEEEESSHHHHHHHHHHHHHHHHTT--BSEEEEEETTEEEEE--EEPS-EEEEEEETTEEEEEEEETTEEE-HHHHHHHS-HHHHHHHHHHHHHHHHHHHHHHHTTT---EEEEE-EEE-TT--EEEPPP-GGGSBSS-SSHHHHHHHTT--

Radius of gyration: 15.64 Å; chains: 1; bounding box: 33×41×37 Å